Protein AF-A0A061QPY7-F1 (afdb_monomer)

Radius of gyration: 21.14 Å; Cα contacts (8 Å, |Δi|>4): 165; chains: 1; bounding box: 38×28×101 Å

Solvent-accessible surface area (backbone atoms only — not comparable to full-atom values): 9156 Å² total; per-residue (Å²): 137,82,82,82,80,77,79,73,79,79,76,79,71,84,62,82,79,64,68,61,63,32,52,57,26,32,53,51,19,56,51,26,54,76,73,67,40,32,69,62,15,38,51,29,19,50,54,19,49,49,60,54,35,46,76,71,74,50,78,87,67,48,83,73,49,43,61,53,47,46,57,67,71,70,47,62,59,74,77,72,76,54,87,64,80,49,94,62,49,92,88,36,72,63,55,60,32,51,31,50,23,29,40,51,31,12,52,29,26,47,77,70,67,38,27,69,62,12,26,53,26,14,44,52,22,14,53,56,27,39,80,68,74,37,54,69,62,14,50,53,28,41,52,52,17,51,50,35,48,49,51,47,60,70,66,47,75,79,77,82,81,79,124

Structure (mmCIF, N/CA/C/O backbone):
data_AF-A0A061QPY7-F1
#
_entry.id   AF-A0A061QPY7-F1
#
loop_
_atom_site.group_PDB
_atom_site.id
_atom_site.type_symbol
_atom_site.label_atom_id
_atom_site.label_alt_id
_atom_site.label_comp_id
_atom_site.label_asym_id
_atom_site.label_entity_id
_atom_site.label_seq_id
_atom_site.pdbx_PDB_ins_code
_atom_site.Cartn_x
_atom_site.Cartn_y
_atom_site.Cartn_z
_atom_site.occupancy
_atom_site.B_iso_or_equiv
_atom_site.auth_seq_id
_atom_site.auth_comp_id
_atom_site.auth_asym_id
_atom_site.auth_atom_id
_atom_site.pdbx_PDB_model_num
ATOM 1 N N . ARG A 1 1 ? 14.897 13.215 -65.849 1.00 49.66 1 ARG A N 1
ATOM 2 C CA . ARG A 1 1 ? 13.820 12.464 -65.155 1.00 49.66 1 ARG A CA 1
ATOM 3 C C . ARG A 1 1 ? 14.443 11.694 -63.988 1.00 49.66 1 ARG A C 1
ATOM 5 O O . ARG A 1 1 ? 15.164 10.749 -64.274 1.00 49.66 1 ARG A O 1
ATOM 12 N N . PRO A 1 2 ? 14.259 12.103 -62.721 1.00 49.75 2 PRO A N 1
ATOM 13 C CA . PRO A 1 2 ? 14.699 11.315 -61.568 1.00 49.75 2 PRO A CA 1
ATOM 14 C C . PRO A 1 2 ? 13.619 10.295 -61.150 1.00 49.75 2 PRO A C 1
ATOM 16 O O . PRO A 1 2 ? 12.439 10.525 -61.434 1.00 49.75 2 PRO A O 1
ATOM 19 N N . PRO A 1 3 ? 13.985 9.175 -60.497 1.00 57.00 3 PRO A N 1
ATOM 20 C CA . PRO A 1 3 ? 13.023 8.171 -60.065 1.00 57.00 3 PRO A CA 1
ATOM 21 C C . PRO A 1 3 ? 12.241 8.644 -58.834 1.00 57.00 3 PRO A C 1
ATOM 23 O O . PRO A 1 3 ? 12.774 9.267 -57.913 1.00 57.00 3 PRO A O 1
ATOM 26 N N . LEU A 1 4 ? 10.949 8.325 -58.851 1.00 55.94 4 LEU A N 1
ATOM 27 C CA . LEU A 1 4 ? 9.974 8.575 -57.799 1.00 55.94 4 LEU A CA 1
ATOM 28 C C . LEU A 1 4 ? 10.443 7.912 -56.495 1.00 55.94 4 LEU A C 1
ATOM 30 O O . LEU A 1 4 ? 10.505 6.687 -56.393 1.00 55.94 4 LEU A O 1
ATOM 34 N N . ARG A 1 5 ? 10.786 8.729 -55.492 1.00 53.34 5 ARG A N 1
ATOM 35 C CA . ARG A 1 5 ? 11.045 8.265 -54.124 1.00 53.34 5 ARG A CA 1
ATOM 36 C C . ARG A 1 5 ? 9.785 7.586 -53.593 1.00 53.34 5 ARG A C 1
ATOM 38 O O . ARG A 1 5 ? 8.768 8.243 -53.386 1.00 53.34 5 ARG A O 1
ATOM 45 N N . GLY A 1 6 ? 9.892 6.279 -53.360 1.00 51.84 6 GLY A N 1
ATOM 46 C CA . GLY A 1 6 ? 8.875 5.468 -52.706 1.00 51.84 6 GLY A CA 1
ATOM 47 C C . GLY A 1 6 ? 8.445 6.092 -51.383 1.00 51.84 6 GLY A C 1
ATOM 48 O O . GLY A 1 6 ? 9.257 6.301 -50.477 1.00 51.84 6 GLY A O 1
ATOM 49 N N . GLY A 1 7 ? 7.153 6.400 -51.293 1.00 49.16 7 GLY A N 1
ATOM 50 C CA . GLY A 1 7 ? 6.507 6.757 -50.045 1.00 49.16 7 GLY A CA 1
ATOM 51 C C . GLY A 1 7 ? 6.663 5.599 -49.072 1.00 49.16 7 GLY A C 1
ATOM 52 O O . GLY A 1 7 ? 6.118 4.519 -49.286 1.00 49.16 7 GLY A O 1
ATOM 53 N N . ARG A 1 8 ? 7.428 5.815 -47.999 1.00 50.34 8 ARG A N 1
ATOM 54 C CA . ARG A 1 8 ? 7.381 4.911 -46.853 1.00 50.34 8 ARG A CA 1
ATOM 55 C C . ARG A 1 8 ? 5.950 4.947 -46.318 1.00 50.34 8 ARG A C 1
ATOM 57 O O . ARG A 1 8 ? 5.451 6.051 -46.071 1.00 50.34 8 ARG A O 1
ATOM 64 N N . PRO A 1 9 ? 5.291 3.796 -46.115 1.00 45.81 9 PRO A N 1
ATOM 65 C CA . PRO A 1 9 ? 4.031 3.788 -45.407 1.00 45.81 9 PRO A CA 1
ATOM 66 C C . PRO A 1 9 ? 4.327 4.348 -44.019 1.00 45.81 9 PRO A C 1
ATOM 68 O O . PRO A 1 9 ? 5.138 3.803 -43.267 1.00 45.81 9 PRO A O 1
ATOM 71 N N . ARG A 1 10 ? 3.707 5.484 -43.688 1.00 48.66 10 ARG A N 1
ATOM 72 C CA . ARG A 1 10 ? 3.541 5.881 -42.295 1.00 48.66 10 ARG A CA 1
ATOM 73 C C . ARG A 1 10 ? 2.677 4.790 -41.684 1.00 48.66 10 ARG A C 1
ATOM 75 O O . ARG A 1 10 ? 1.454 4.859 -41.757 1.00 48.66 10 ARG A O 1
ATOM 82 N N . GLY A 1 11 ? 3.337 3.759 -41.163 1.00 43.25 11 GLY A N 1
ATOM 83 C CA . GLY A 1 11 ? 2.754 2.785 -40.264 1.00 43.25 11 GLY A CA 1
ATOM 84 C C . GLY A 1 11 ? 2.218 3.565 -39.082 1.00 43.25 11 GLY A C 1
ATOM 85 O O . GLY A 1 11 ? 2.926 3.845 -38.121 1.00 43.25 11 GLY A O 1
ATOM 86 N N . ARG A 1 12 ? 0.961 3.982 -39.206 1.00 46.84 12 ARG A N 1
ATOM 87 C CA . ARG A 1 12 ? 0.130 4.507 -38.138 1.00 46.84 12 ARG A CA 1
ATOM 88 C C . ARG A 1 12 ? -0.217 3.296 -37.274 1.00 46.84 12 ARG A C 1
ATOM 90 O O . ARG A 1 12 ? -1.341 2.813 -37.282 1.00 46.84 12 ARG A O 1
ATOM 97 N N . GLY A 1 13 ? 0.804 2.742 -36.621 1.00 42.56 13 GLY A N 1
ATOM 98 C CA . GLY A 1 13 ? 0.658 1.747 -35.578 1.00 42.56 13 GLY A CA 1
ATOM 99 C C . GLY A 1 13 ? -0.019 2.444 -34.416 1.00 42.56 13 GLY A C 1
ATOM 100 O O . GLY A 1 13 ? 0.636 3.098 -33.609 1.00 42.56 13 GLY A O 1
ATOM 101 N N . GLY A 1 14 ? -1.347 2.373 -34.401 1.00 44.81 14 GLY A N 1
ATOM 102 C CA . GLY A 1 14 ? -2.163 2.708 -33.252 1.00 44.81 14 GLY A CA 1
ATOM 103 C C . GLY A 1 14 ? -1.830 1.752 -32.116 1.00 44.81 14 GLY A C 1
ATOM 104 O O . GLY A 1 14 ? -2.498 0.750 -31.926 1.00 44.81 14 GLY A O 1
ATOM 105 N N . GLY A 1 15 ? -0.774 2.052 -31.376 1.00 41.34 15 GLY A N 1
ATOM 106 C CA . GLY A 1 15 ? -0.616 1.592 -30.014 1.00 41.34 15 GLY A CA 1
ATOM 107 C C . GLY A 1 15 ? -0.819 2.821 -29.164 1.00 41.34 15 GLY A C 1
ATOM 108 O O . GLY A 1 15 ? 0.123 3.596 -29.012 1.00 41.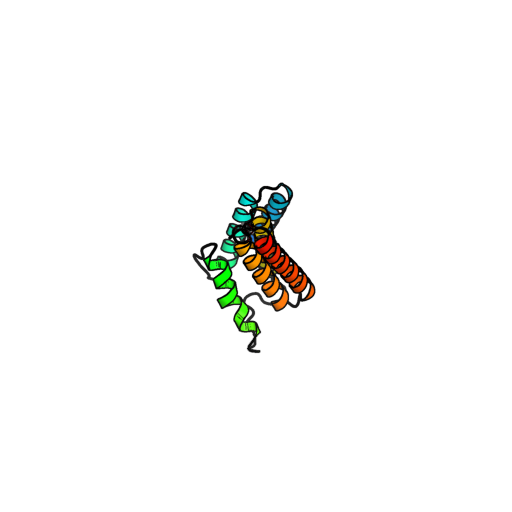34 15 GLY A O 1
ATOM 109 N N . LEU A 1 16 ? -2.038 3.029 -28.659 1.00 44.94 16 LEU A N 1
ATOM 110 C CA . LEU A 1 16 ? -2.242 3.847 -27.470 1.00 44.94 16 LEU A CA 1
ATOM 111 C C . LEU A 1 16 ? -1.221 3.338 -26.453 1.00 44.94 16 LEU A C 1
ATOM 113 O O . LEU A 1 16 ? -1.407 2.286 -25.849 1.00 44.94 16 LEU A O 1
ATOM 117 N N . HIS A 1 17 ? -0.098 4.046 -26.348 1.00 48.25 17 HIS A N 1
ATOM 118 C CA . HIS A 1 17 ? 0.847 3.944 -25.256 1.00 48.25 17 HIS A CA 1
ATOM 119 C C . HIS A 1 17 ? 0.081 4.476 -24.050 1.00 48.25 17 HIS A C 1
ATOM 121 O O . HIS A 1 17 ? 0.226 5.633 -23.658 1.00 48.25 17 HIS A O 1
ATOM 127 N N . GLY A 1 18 ? -0.854 3.657 -23.562 1.00 48.12 18 GLY A N 1
ATOM 128 C CA . GLY A 1 18 ? -1.552 3.886 -22.320 1.00 48.12 18 GLY A CA 1
ATOM 129 C C . GLY A 1 18 ? -0.472 4.119 -21.286 1.00 48.12 18 GLY A C 1
ATOM 130 O O . GLY A 1 18 ? 0.484 3.343 -21.203 1.00 48.12 18 GLY A O 1
ATOM 131 N N . ALA A 1 19 ? -0.582 5.222 -20.549 1.00 51.25 19 ALA A N 1
ATOM 132 C CA . ALA A 1 19 ? 0.222 5.411 -19.354 1.00 51.25 19 ALA A CA 1
ATOM 133 C C . ALA A 1 19 ? 0.250 4.080 -18.587 1.00 51.25 19 ALA A C 1
ATOM 135 O O . ALA A 1 19 ? -0.791 3.414 -18.562 1.00 51.25 19 ALA A O 1
ATOM 136 N N . PRO A 1 20 ? 1.401 3.666 -18.018 1.00 65.75 20 PRO A N 1
ATOM 137 C CA . PRO A 1 20 ? 1.508 2.383 -17.341 1.00 65.75 20 PRO A CA 1
ATOM 138 C C . PRO A 1 20 ? 0.330 2.276 -16.380 1.00 65.75 20 PRO A C 1
ATOM 140 O O . PRO A 1 20 ? 0.234 3.065 -15.439 1.00 65.75 20 PRO A O 1
ATOM 143 N N . LEU A 1 21 ? -0.600 1.368 -16.689 1.00 83.88 21 LEU A N 1
ATOM 144 C CA . LEU A 1 21 ? -1.894 1.222 -16.025 1.00 83.88 21 LEU A CA 1
ATOM 145 C C . LEU A 1 21 ? -1.767 1.279 -14.485 1.00 83.88 21 LEU A C 1
ATOM 147 O O . LEU A 1 21 ? -2.547 2.003 -13.862 1.00 83.88 21 LEU A O 1
ATOM 151 N N . PRO A 1 22 ? -0.710 0.699 -13.867 1.00 90.31 22 PRO A N 1
ATOM 152 C CA . PRO A 1 22 ? -0.457 0.840 -12.434 1.00 90.31 22 PRO A CA 1
ATOM 153 C C . PRO A 1 22 ? -0.250 2.281 -11.946 1.00 90.31 22 PRO A C 1
ATOM 155 O O . PRO A 1 22 ? -0.744 2.638 -10.883 1.00 90.31 22 PRO A O 1
A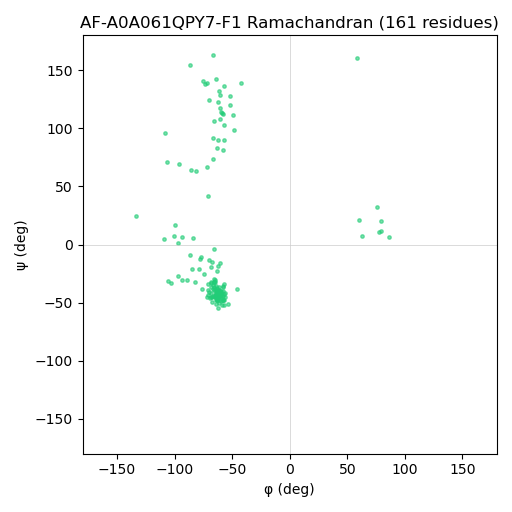TOM 158 N N . ALA A 1 23 ? 0.451 3.141 -12.689 1.00 90.44 23 ALA A N 1
ATOM 159 C CA . ALA A 1 23 ? 0.711 4.523 -12.278 1.00 90.44 23 ALA A CA 1
ATOM 160 C C . ALA A 1 23 ? -0.557 5.388 -12.336 1.00 90.44 23 ALA A C 1
ATOM 162 O O . ALA A 1 23 ? -0.785 6.211 -11.446 1.00 90.44 23 ALA A O 1
ATOM 163 N N . ALA A 1 24 ? -1.393 5.182 -13.360 1.00 92.31 24 ALA A N 1
ATOM 164 C CA . ALA A 1 24 ? -2.680 5.861 -13.485 1.00 92.31 24 ALA A CA 1
ATOM 165 C C . ALA A 1 24 ? -3.630 5.459 -12.345 1.00 92.31 24 ALA A C 1
ATOM 167 O O . ALA A 1 24 ? -4.168 6.333 -11.662 1.00 92.31 24 ALA A O 1
ATOM 168 N N . LEU A 1 25 ? -3.753 4.153 -12.081 1.00 94.25 25 LEU A N 1
ATOM 169 C CA . LEU A 1 25 ? -4.526 3.608 -10.960 1.00 94.25 25 LEU A CA 1
ATOM 170 C C . LEU A 1 25 ? -4.001 4.117 -9.617 1.00 94.25 25 LEU A C 1
ATOM 172 O O . LEU A 1 25 ? -4.770 4.571 -8.776 1.00 94.25 25 LEU A O 1
ATOM 176 N N . SER A 1 26 ? -2.679 4.166 -9.453 1.00 95.38 26 SER A N 1
ATOM 177 C CA . SER A 1 26 ? -2.058 4.700 -8.245 1.00 95.38 26 SER A CA 1
ATOM 178 C C . SER A 1 26 ? -2.424 6.175 -8.024 1.00 95.38 26 SER A C 1
ATOM 180 O O . SER A 1 26 ? -2.757 6.569 -6.907 1.00 95.38 26 SER A O 1
ATOM 182 N N . ASN A 1 27 ? -2.378 7.012 -9.066 1.00 95.56 27 ASN A N 1
ATOM 183 C CA . ASN A 1 27 ? -2.754 8.425 -8.956 1.00 95.56 27 ASN A CA 1
ATOM 184 C C . ASN A 1 27 ? -4.248 8.606 -8.650 1.00 95.56 27 ASN A C 1
ATOM 186 O O . ASN A 1 27 ? -4.595 9.492 -7.866 1.00 95.56 27 ASN A O 1
ATOM 190 N N . ARG A 1 28 ? -5.115 7.758 -9.219 1.00 95.75 28 ARG A N 1
ATOM 191 C CA . ARG A 1 28 ? -6.554 7.745 -8.921 1.00 95.75 28 ARG A CA 1
ATOM 192 C C . ARG A 1 28 ? -6.821 7.341 -7.467 1.00 95.75 28 ARG A C 1
ATOM 194 O O . ARG A 1 28 ? -7.514 8.078 -6.766 1.00 95.75 28 ARG A O 1
ATOM 201 N N . ALA A 1 29 ? -6.153 6.299 -6.968 1.00 97.00 29 ALA A N 1
ATOM 202 C CA . ALA A 1 29 ? -6.192 5.912 -5.557 1.00 97.00 29 ALA A CA 1
ATOM 203 C C . ALA A 1 29 ? -5.753 7.060 -4.632 1.00 97.00 29 ALA A C 1
ATOM 205 O O . ALA A 1 29 ? -6.401 7.357 -3.632 1.00 97.00 29 ALA A O 1
ATOM 206 N N . ALA A 1 30 ? -4.691 7.788 -4.996 1.00 97.25 30 ALA A N 1
ATOM 207 C CA . ALA A 1 30 ? -4.228 8.945 -4.228 1.00 97.25 30 ALA A CA 1
ATOM 208 C C . ALA A 1 30 ? -5.227 10.113 -4.207 1.00 97.25 30 ALA A C 1
ATOM 210 O O . ALA A 1 30 ? -5.243 10.897 -3.258 1.00 97.25 30 ALA A O 1
ATOM 211 N N . ALA A 1 31 ? -6.024 10.288 -5.263 1.00 97.75 31 ALA A N 1
ATOM 212 C CA . ALA A 1 31 ? -7.117 11.256 -5.258 1.00 97.75 31 ALA A CA 1
ATOM 213 C C . ALA A 1 31 ? -8.239 10.798 -4.313 1.00 97.75 31 ALA A C 1
ATOM 215 O O . ALA A 1 31 ? -8.654 11.581 -3.465 1.00 97.75 31 ALA A O 1
ATOM 216 N N . ARG A 1 32 ? -8.633 9.520 -4.383 1.00 97.38 32 ARG A N 1
ATOM 217 C CA . ARG A 1 32 ? -9.675 8.915 -3.533 1.00 97.38 32 ARG A CA 1
ATOM 218 C C . ARG A 1 32 ? -9.324 8.905 -2.043 1.00 97.38 32 ARG A C 1
ATOM 220 O O . ARG A 1 32 ? -10.170 9.187 -1.205 1.00 97.38 32 ARG A O 1
ATOM 227 N N . LEU A 1 33 ? -8.055 8.676 -1.696 1.00 96.00 33 LEU A N 1
ATOM 228 C CA . LEU A 1 33 ? -7.569 8.835 -0.317 1.00 96.00 33 LEU A CA 1
ATOM 229 C C . LEU A 1 33 ? -7.827 10.241 0.230 1.00 96.00 33 LEU A C 1
ATOM 231 O O . LEU A 1 33 ? -8.214 10.393 1.383 1.00 96.00 33 LEU A O 1
ATOM 235 N N . ARG A 1 34 ? -7.610 11.268 -0.599 1.00 97.19 34 ARG A N 1
ATOM 236 C CA . ARG A 1 34 ? -7.778 12.670 -0.195 1.00 97.19 34 ARG A CA 1
ATOM 237 C C . ARG A 1 34 ? -9.243 13.079 -0.082 1.00 97.19 34 ARG A C 1
ATOM 239 O O . ARG A 1 34 ? -9.533 14.005 0.666 1.00 97.19 34 ARG A O 1
ATOM 246 N N . THR A 1 35 ? -10.145 12.411 -0.800 1.00 97.81 35 THR A N 1
ATOM 247 C CA . THR A 1 35 ? -11.595 12.642 -0.707 1.00 97.81 35 THR A CA 1
ATOM 248 C C . THR A 1 35 ? -12.266 11.824 0.397 1.00 97.81 35 THR A C 1
ATOM 250 O O . THR A 1 35 ? -13.421 12.085 0.712 1.00 97.81 35 THR A O 1
ATOM 253 N N . GLY A 1 36 ? -11.552 10.880 1.022 1.00 97.50 36 GLY A N 1
ATOM 254 C CA . GLY A 1 36 ? -12.101 9.982 2.044 1.00 97.50 36 GLY A CA 1
ATOM 255 C C . GLY A 1 36 ? -12.763 8.720 1.480 1.00 97.50 36 GLY A C 1
ATOM 256 O O . GLY A 1 36 ? -13.313 7.924 2.238 1.00 97.50 36 GLY A O 1
ATOM 257 N N . ASP A 1 37 ? -12.673 8.488 0.168 1.00 97.88 37 ASP A N 1
ATOM 258 C CA . ASP A 1 37 ? -13.247 7.323 -0.514 1.00 97.88 37 ASP A CA 1
ATOM 259 C C . ASP A 1 37 ? -12.326 6.097 -0.375 1.00 97.88 37 ASP A C 1
ATOM 261 O O . ASP A 1 37 ? -11.757 5.583 -1.345 1.00 97.88 37 ASP A O 1
ATOM 265 N N . PHE A 1 38 ? -12.129 5.630 0.860 1.00 97.31 38 PHE A N 1
ATOM 266 C CA . PHE A 1 38 ? -11.114 4.620 1.180 1.00 97.31 38 PHE A CA 1
ATOM 267 C C . PHE A 1 38 ? -11.361 3.270 0.492 1.00 97.31 38 PHE A C 1
ATOM 269 O O . PHE A 1 38 ? -10.414 2.667 -0.009 1.00 97.31 38 PHE A O 1
ATOM 276 N N . GLN A 1 39 ? -12.616 2.819 0.389 1.00 97.25 39 GLN A N 1
ATOM 277 C CA . GLN A 1 39 ? -12.945 1.554 -0.284 1.00 97.25 39 GLN A CA 1
ATOM 278 C C . GLN A 1 39 ? -12.596 1.586 -1.774 1.00 97.25 39 GLN A C 1
ATOM 280 O O . GLN A 1 39 ? -11.966 0.669 -2.298 1.00 97.25 39 GLN A O 1
ATOM 285 N N . GLU A 1 40 ? -12.964 2.669 -2.455 1.00 96.75 40 GLU A N 1
ATOM 286 C CA . GLU A 1 40 ? -12.658 2.856 -3.870 1.00 96.75 40 GLU A CA 1
ATOM 287 C C . GLU A 1 40 ? -11.151 3.062 -4.091 1.00 96.75 40 GLU A C 1
ATOM 289 O O . GLU A 1 40 ? -10.603 2.622 -5.102 1.00 96.75 40 GLU A O 1
ATOM 294 N N . SER A 1 41 ? -10.444 3.682 -3.141 1.00 97.31 41 SER A N 1
ATOM 295 C CA . SER A 1 41 ? -8.978 3.738 -3.165 1.00 97.31 41 SER A CA 1
ATOM 296 C C . SER A 1 41 ? -8.350 2.340 -3.104 1.00 97.31 41 SER A C 1
ATOM 298 O O . SER A 1 41 ? -7.446 2.037 -3.886 1.00 97.31 41 SER A O 1
ATOM 300 N N . VAL A 1 42 ? -8.848 1.461 -2.226 1.00 96.00 42 VAL A N 1
ATOM 301 C CA . VAL A 1 42 ? -8.360 0.075 -2.129 1.00 96.00 42 VAL A CA 1
ATOM 302 C C . VAL A 1 42 ? -8.625 -0.702 -3.413 1.00 96.00 42 VAL A C 1
ATOM 304 O O . VAL A 1 42 ? -7.726 -1.407 -3.870 1.00 96.00 42 VAL A O 1
ATOM 307 N N . LYS A 1 43 ? -9.800 -0.544 -4.036 1.00 94.94 43 LYS A N 1
ATOM 308 C CA . LYS A 1 43 ? -10.097 -1.172 -5.337 1.00 94.94 43 LYS A CA 1
ATOM 309 C C . LYS A 1 43 ? -9.081 -0.769 -6.406 1.00 94.94 43 LYS A C 1
ATOM 311 O O . LYS A 1 43 ? -8.500 -1.642 -7.041 1.00 94.94 43 LYS A O 1
ATOM 316 N N . ASP A 1 44 ? -8.788 0.527 -6.526 1.00 95.81 44 ASP A N 1
ATOM 317 C CA . ASP A 1 44 ? -7.774 1.025 -7.466 1.00 95.81 44 ASP A CA 1
ATOM 318 C C . ASP A 1 44 ? -6.380 0.479 -7.168 1.00 95.81 44 ASP A C 1
ATOM 320 O O . ASP A 1 44 ? -5.630 0.135 -8.085 1.00 95.81 44 ASP A O 1
ATOM 324 N N . CYS A 1 45 ? -6.021 0.404 -5.885 1.00 95.25 45 CYS A N 1
ATOM 325 C CA . CYS A 1 45 ? -4.744 -0.166 -5.488 1.00 95.25 45 CYS A CA 1
ATOM 326 C C . CYS A 1 45 ? -4.663 -1.646 -5.869 1.00 95.25 45 CYS A C 1
ATOM 328 O O . CYS A 1 45 ? -3.661 -2.064 -6.441 1.00 95.25 45 CYS A O 1
ATOM 330 N N . ASN A 1 46 ? -5.717 -2.420 -5.609 1.00 92.88 46 ASN A N 1
ATOM 331 C CA . ASN A 1 46 ? -5.781 -3.839 -5.947 1.00 92.88 46 ASN A CA 1
ATOM 332 C C . ASN A 1 46 ? -5.683 -4.068 -7.457 1.00 92.88 46 ASN A C 1
ATOM 334 O O . ASN A 1 46 ? -4.850 -4.860 -7.885 1.00 92.88 46 ASN A O 1
ATOM 338 N N . GLU A 1 47 ? -6.452 -3.335 -8.265 1.00 91.38 47 GLU A N 1
ATOM 339 C CA . GLU A 1 47 ? -6.354 -3.405 -9.728 1.00 91.38 47 GLU A CA 1
ATOM 340 C C . GLU A 1 47 ? -4.936 -3.071 -10.207 1.00 91.38 47 GLU A C 1
ATOM 342 O O . GLU A 1 47 ? -4.373 -3.778 -11.042 1.00 91.38 47 GLU A O 1
ATOM 347 N N . GLY A 1 48 ? -4.320 -2.024 -9.646 1.00 92.69 48 GLY A N 1
ATOM 348 C CA . GLY A 1 48 ? -2.970 -1.610 -10.021 1.00 92.69 48 GLY A CA 1
ATOM 349 C C . GLY A 1 48 ? -1.915 -2.653 -9.671 1.00 92.69 48 GLY A C 1
ATOM 350 O O . GLY A 1 48 ? -0.983 -2.861 -10.448 1.00 92.69 48 GLY A O 1
ATOM 351 N N . LEU A 1 49 ? -2.073 -3.315 -8.524 1.00 90.50 49 LEU A N 1
ATOM 352 C CA . LEU A 1 49 ? -1.192 -4.388 -8.075 1.00 90.50 49 LEU A CA 1
ATOM 353 C C . LEU A 1 49 ? -1.349 -5.629 -8.958 1.00 90.50 49 LEU A C 1
ATOM 355 O O . LEU A 1 49 ? -0.340 -6.151 -9.420 1.00 90.50 49 LEU A O 1
ATOM 359 N N . VAL A 1 50 ? -2.582 -6.041 -9.273 1.00 87.31 50 VAL A N 1
ATOM 360 C CA . VAL A 1 50 ? -2.851 -7.153 -10.203 1.00 87.31 50 VAL A CA 1
ATOM 361 C C . VAL A 1 50 ? -2.207 -6.882 -11.562 1.00 87.31 50 VAL A C 1
ATOM 363 O O . VAL A 1 50 ? -1.390 -7.679 -12.011 1.00 87.31 50 VAL A O 1
ATOM 366 N N . CYS A 1 51 ? -2.458 -5.715 -12.164 1.00 87.81 51 CYS A N 1
ATOM 367 C CA . CYS A 1 51 ? -1.888 -5.356 -13.468 1.00 87.81 51 CYS A CA 1
ATOM 368 C C . CYS A 1 51 ? -0.351 -5.391 -13.475 1.00 87.81 51 CYS A C 1
ATOM 370 O O . CYS A 1 51 ? 0.282 -5.714 -14.480 1.00 87.81 51 CYS A O 1
ATOM 372 N N . LEU A 1 52 ? 0.262 -5.005 -12.357 1.00 87.44 52 LEU A N 1
ATOM 373 C CA . LEU A 1 52 ? 1.709 -4.949 -12.208 1.00 87.44 52 LEU A CA 1
ATOM 374 C C . LEU A 1 52 ? 2.324 -6.342 -12.009 1.00 87.44 52 LEU A C 1
ATOM 376 O O . LEU A 1 52 ? 3.397 -6.612 -12.547 1.00 87.44 52 LEU A O 1
ATOM 380 N N . LEU A 1 53 ? 1.649 -7.217 -11.263 1.00 83.44 53 LEU A N 1
ATOM 381 C CA . LEU A 1 53 ? 2.110 -8.572 -10.957 1.00 83.44 53 LEU A CA 1
ATOM 382 C C . LEU A 1 53 ? 1.816 -9.578 -12.075 1.00 83.44 53 LEU A C 1
ATOM 384 O O . LEU A 1 53 ? 2.626 -10.474 -12.314 1.00 83.44 53 LEU A O 1
ATOM 388 N N . GLU A 1 54 ? 0.725 -9.408 -12.821 1.00 81.94 54 GLU A N 1
ATOM 389 C CA . GLU A 1 54 ? 0.468 -10.182 -14.041 1.00 81.94 54 GLU A CA 1
ATOM 390 C C . GLU A 1 54 ? 1.604 -10.003 -15.052 1.00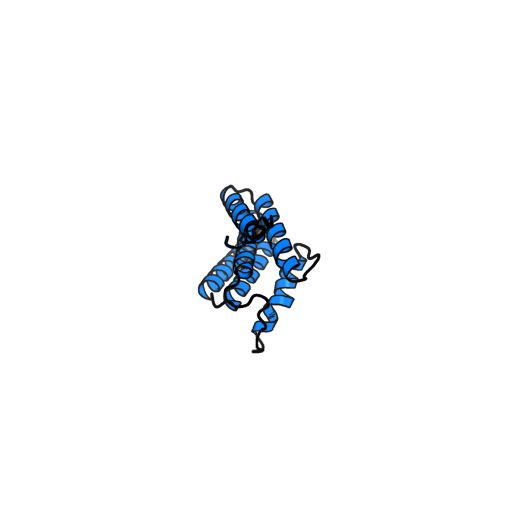 81.94 54 GLU A C 1
ATOM 392 O O . GLU A 1 54 ? 2.080 -10.979 -15.632 1.00 81.94 54 GLU A O 1
ATOM 397 N N . GLY A 1 55 ? 2.123 -8.777 -15.184 1.00 77.50 55 GLY A N 1
ATOM 398 C CA . GLY A 1 55 ? 3.294 -8.484 -16.014 1.00 77.50 55 GLY A CA 1
ATOM 399 C C . GLY A 1 55 ? 4.581 -9.191 -15.569 1.00 77.50 55 GLY A C 1
ATOM 400 O O . GLY A 1 55 ? 5.506 -9.317 -16.367 1.00 77.50 55 GLY A O 1
ATOM 401 N N . LEU A 1 56 ? 4.639 -9.678 -14.325 1.00 72.38 56 LEU A N 1
ATOM 402 C CA . LEU A 1 56 ? 5.741 -10.486 -13.799 1.00 72.38 56 LEU A CA 1
ATOM 403 C C . LEU A 1 56 ? 5.495 -12.001 -13.850 1.00 72.38 56 LEU A C 1
ATOM 405 O O . LEU A 1 56 ? 6.334 -12.772 -13.381 1.00 72.38 56 LEU A O 1
ATOM 409 N N . GLY A 1 57 ? 4.357 -12.448 -14.381 1.00 73.81 57 GLY A N 1
ATOM 410 C CA . GLY A 1 57 ? 4.011 -13.868 -14.392 1.00 73.81 57 GLY A CA 1
ATOM 411 C C . GLY A 1 57 ? 3.548 -14.396 -13.032 1.00 73.81 57 GLY A C 1
ATOM 412 O O . GLY A 1 57 ? 3.775 -15.566 -12.727 1.00 73.81 57 GLY A O 1
ATOM 413 N N . ALA A 1 58 ? 2.882 -13.563 -12.226 1.00 66.25 58 ALA A N 1
ATOM 414 C CA . ALA A 1 58 ? 2.181 -13.983 -11.012 1.00 66.25 58 ALA A CA 1
ATOM 415 C C . ALA A 1 58 ? 0.648 -13.964 -11.215 1.00 66.25 58 ALA A C 1
ATOM 417 O O . ALA A 1 58 ? -0.031 -13.077 -10.691 1.00 66.25 58 ALA A O 1
ATOM 418 N N . PRO A 1 59 ? 0.079 -14.889 -12.013 1.00 61.88 59 PRO A N 1
ATOM 419 C CA . PRO A 1 59 ? -1.350 -14.891 -12.302 1.00 61.88 59 PRO A CA 1
ATOM 420 C C . PRO A 1 59 ? -2.177 -15.326 -11.085 1.00 61.88 59 PRO A C 1
ATOM 422 O O . PRO A 1 59 ? -1.838 -16.294 -10.405 1.00 61.88 59 PRO A O 1
ATOM 425 N N . GLY A 1 60 ? -3.305 -14.647 -10.860 1.00 64.81 60 GLY A N 1
ATOM 426 C CA . GLY A 1 60 ? -4.374 -15.131 -9.979 1.00 64.81 60 GLY A CA 1
ATOM 427 C C . GLY A 1 60 ? -4.162 -14.943 -8.474 1.00 64.81 60 GLY A C 1
ATOM 428 O O . GLY A 1 60 ? -4.814 -15.629 -7.691 1.00 64.81 60 GLY A O 1
ATOM 429 N N . LEU A 1 61 ? -3.281 -14.035 -8.047 1.00 65.50 61 LEU A N 1
ATOM 430 C CA . LEU A 1 61 ? -3.132 -13.718 -6.625 1.00 65.50 61 LEU A CA 1
ATOM 431 C C . LEU A 1 61 ? -4.364 -12.965 -6.103 1.00 65.50 61 LEU A C 1
ATOM 433 O O . LEU A 1 61 ? -4.726 -11.907 -6.621 1.00 65.50 61 LEU A O 1
ATOM 437 N N . SER A 1 62 ? -4.986 -13.498 -5.049 1.00 68.44 62 SER A N 1
ATOM 438 C CA . SER A 1 62 ? -5.968 -12.762 -4.250 1.00 68.44 62 SER A CA 1
ATOM 439 C C . SER A 1 62 ? -5.290 -11.608 -3.496 1.00 68.44 62 SER A C 1
ATOM 441 O O . SER A 1 62 ? -4.068 -11.586 -3.335 1.00 68.44 62 SER A O 1
ATOM 443 N N . SER A 1 63 ? -6.070 -10.641 -3.000 1.00 58.66 63 SER A N 1
ATOM 444 C CA . SER A 1 63 ? -5.537 -9.526 -2.200 1.00 58.66 63 SER A CA 1
ATOM 445 C C . SER A 1 63 ? -4.773 -9.990 -0.956 1.00 58.66 63 SER A C 1
ATOM 447 O O . SER A 1 63 ? -3.783 -9.353 -0.602 1.00 58.66 63 SER A O 1
ATOM 449 N N . GLU A 1 64 ? -5.201 -11.100 -0.345 1.00 62.91 64 GLU A N 1
ATOM 450 C CA . GLU A 1 64 ? -4.537 -11.743 0.799 1.00 62.91 64 GLU A CA 1
ATOM 451 C C . GLU A 1 64 ? -3.234 -12.438 0.383 1.00 62.91 64 GLU A C 1
ATOM 453 O O . GLU A 1 64 ? -2.191 -12.223 0.999 1.00 62.91 64 GLU A O 1
ATOM 458 N N . GLY A 1 65 ? -3.252 -13.186 -0.726 1.00 69.44 65 GLY A N 1
ATOM 459 C CA . GLY A 1 65 ? -2.058 -13.858 -1.246 1.00 69.44 65 GLY A CA 1
ATOM 460 C C . GLY A 1 65 ? -0.989 -12.893 -1.764 1.00 69.44 65 GLY A C 1
ATOM 461 O O . GLY A 1 65 ? 0.160 -13.280 -1.953 1.00 69.44 65 GLY A O 1
ATOM 462 N N . LEU A 1 66 ? -1.339 -11.625 -1.989 1.00 70.38 66 LEU A N 1
ATOM 463 C CA . LEU A 1 66 ? -0.436 -10.624 -2.541 1.00 70.38 66 LEU A CA 1
ATOM 464 C C . LEU A 1 66 ? 0.665 -10.208 -1.558 1.00 70.38 66 LEU A C 1
ATOM 466 O O . LEU A 1 66 ? 1.825 -10.113 -1.955 1.00 70.38 66 LEU A O 1
ATOM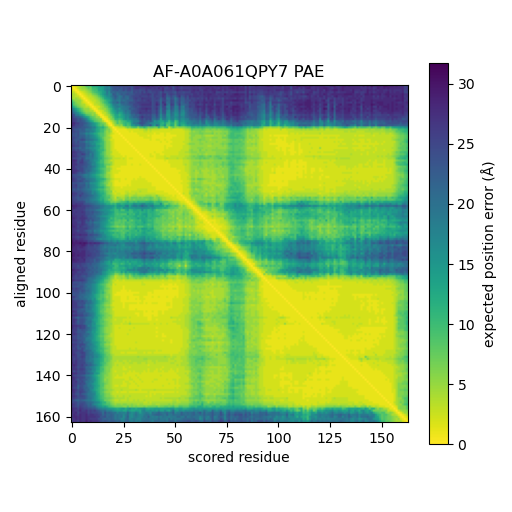 470 N N . GLY A 1 67 ? 0.320 -9.983 -0.286 1.00 65.31 67 GLY A N 1
ATOM 471 C CA . GLY A 1 67 ? 1.307 -9.645 0.747 1.00 65.31 67 GLY A CA 1
ATOM 472 C C . GLY A 1 67 ? 2.280 -1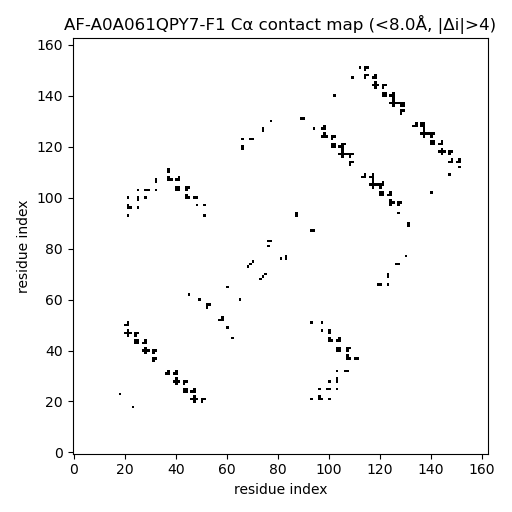0.799 0.983 1.00 65.31 67 GLY A C 1
ATOM 473 O O . GLY A 1 67 ? 3.495 -10.609 1.001 1.00 65.31 67 GLY A O 1
ATOM 474 N N . GLU A 1 68 ? 1.743 -12.017 1.055 1.00 70.06 68 GLU A N 1
ATOM 475 C CA . GLU A 1 68 ? 2.526 -13.238 1.213 1.00 70.06 68 GLU A CA 1
ATOM 476 C C . GLU A 1 68 ? 3.439 -13.498 0.006 1.00 70.06 68 GLU A C 1
ATOM 478 O O . GLU A 1 68 ? 4.631 -13.756 0.172 1.00 70.06 68 GLU A O 1
ATOM 483 N N . TRP A 1 69 ? 2.921 -13.364 -1.218 1.00 73.88 69 TRP A N 1
ATOM 484 C CA . TRP A 1 69 ? 3.706 -13.568 -2.432 1.00 73.88 69 TRP A CA 1
ATOM 485 C C . TRP A 1 69 ? 4.845 -12.555 -2.556 1.00 73.88 69 TRP A C 1
ATOM 487 O O . TRP A 1 69 ? 5.970 -12.939 -2.879 1.00 73.88 69 TRP A O 1
ATOM 497 N N . VAL A 1 70 ? 4.597 -11.272 -2.265 1.00 70.75 70 VAL A N 1
ATOM 498 C CA . VAL A 1 70 ? 5.665 -10.261 -2.288 1.00 70.75 70 VAL A CA 1
ATOM 499 C C . VAL A 1 70 ? 6.708 -10.562 -1.204 1.00 70.75 70 VAL A C 1
ATOM 501 O O . VAL A 1 70 ? 7.905 -10.568 -1.502 1.00 70.75 70 VAL A O 1
ATOM 504 N N . GLY A 1 71 ? 6.261 -10.906 0.008 1.00 66.62 71 GLY A N 1
ATOM 505 C CA . GLY A 1 71 ? 7.101 -11.325 1.134 1.00 66.62 71 GLY A CA 1
ATOM 506 C C . GLY A 1 71 ? 7.999 -12.526 0.835 1.00 66.62 71 GLY A C 1
ATOM 507 O O . GLY A 1 71 ? 9.184 -12.507 1.150 1.00 66.62 71 GLY A O 1
ATOM 508 N N . GLN A 1 72 ? 7.461 -13.568 0.202 1.00 71.00 72 GLN A N 1
ATOM 509 C CA . GLN A 1 72 ? 8.176 -14.827 -0.030 1.00 71.00 72 GLN A CA 1
ATOM 510 C C . GLN A 1 72 ? 8.966 -14.860 -1.338 1.00 71.00 72 GLN A C 1
ATOM 512 O O . GLN A 1 72 ? 9.969 -15.561 -1.444 1.00 71.00 72 GLN A O 1
ATOM 517 N N . ARG A 1 73 ? 8.511 -14.154 -2.375 1.00 69.50 73 ARG A N 1
ATOM 518 C CA . ARG A 1 73 ? 9.069 -14.305 -3.726 1.00 69.50 73 ARG A CA 1
ATOM 519 C C . ARG A 1 73 ? 9.942 -13.134 -4.142 1.00 69.50 73 ARG A C 1
ATOM 521 O O . ARG A 1 73 ? 10.895 -13.330 -4.892 1.00 69.50 73 ARG A O 1
ATOM 528 N N . LEU A 1 74 ? 9.628 -11.933 -3.659 1.00 65.12 74 LEU A N 1
ATOM 529 C CA . LEU A 1 74 ? 10.324 -10.709 -4.048 1.00 65.12 74 LEU A CA 1
ATOM 530 C C . LEU A 1 74 ? 11.466 -10.347 -3.088 1.00 65.12 74 LEU A C 1
ATOM 532 O O . LEU A 1 74 ? 12.448 -9.746 -3.510 1.00 65.12 74 LEU A O 1
ATOM 536 N N . LEU A 1 75 ? 11.336 -10.701 -1.807 1.00 63.16 75 LEU A N 1
ATOM 537 C CA . LEU A 1 75 ? 12.175 -10.175 -0.726 1.00 63.16 75 LEU A CA 1
ATOM 538 C C . LEU A 1 75 ? 13.286 -11.099 -0.197 1.00 63.16 75 LEU A C 1
ATOM 540 O O . LEU A 1 75 ? 14.355 -10.569 0.120 1.00 63.16 75 LEU A O 1
ATOM 544 N N . PRO A 1 76 ? 13.155 -12.443 -0.152 1.00 56.12 76 PRO A N 1
ATOM 545 C CA . PRO A 1 76 ? 14.176 -13.282 0.487 1.00 56.12 76 PRO A CA 1
ATOM 546 C C . PRO A 1 76 ? 15.514 -13.311 -0.257 1.00 56.12 76 PRO A C 1
ATOM 548 O O . PRO A 1 76 ? 16.546 -13.613 0.333 1.00 56.12 76 PRO A O 1
ATOM 551 N N . ARG A 1 77 ? 15.540 -12.939 -1.541 1.00 51.97 77 ARG A N 1
ATOM 552 C CA . ARG A 1 77 ? 16.765 -12.981 -2.354 1.00 51.97 77 ARG A CA 1
ATOM 553 C C . ARG A 1 77 ? 17.752 -11.845 -2.095 1.00 51.97 77 ARG A C 1
ATOM 555 O O . ARG A 1 77 ? 18.885 -11.935 -2.550 1.00 51.97 77 ARG A O 1
ATOM 562 N N . ALA A 1 78 ? 17.365 -10.808 -1.351 1.00 49.00 78 ALA A N 1
ATOM 563 C CA . ALA A 1 78 ? 18.275 -9.715 -1.008 1.00 49.00 78 ALA A CA 1
ATOM 564 C C . ALA A 1 78 ? 19.247 -10.065 0.139 1.00 49.00 78 ALA A C 1
ATOM 566 O O . ALA A 1 78 ? 20.282 -9.418 0.273 1.00 49.00 78 ALA A O 1
ATOM 567 N N . ALA A 1 79 ? 18.934 -11.070 0.968 1.00 51.31 79 ALA A N 1
ATOM 568 C CA . ALA A 1 79 ? 19.716 -11.393 2.165 1.00 51.31 79 ALA A CA 1
ATOM 569 C C . ALA A 1 79 ? 20.924 -12.316 1.904 1.00 51.31 79 ALA A C 1
ATOM 571 O O . ALA A 1 79 ? 21.861 -12.322 2.696 1.00 51.31 79 ALA A O 1
ATOM 572 N N . GLU A 1 80 ? 20.937 -13.075 0.804 1.00 55.38 80 GLU A N 1
ATOM 573 C CA . GLU A 1 80 ? 21.948 -14.123 0.568 1.00 55.38 80 GLU A CA 1
ATOM 574 C C . GLU A 1 80 ? 23.175 -13.664 -0.237 1.00 55.38 80 GLU A C 1
ATOM 576 O O . GLU A 1 80 ? 24.015 -14.483 -0.601 1.00 55.38 80 GLU A O 1
ATOM 581 N N . GLY A 1 81 ? 23.311 -12.369 -0.547 1.00 54.59 81 GLY A N 1
ATOM 582 C CA . GLY A 1 81 ? 24.462 -11.856 -1.308 1.00 54.59 81 GLY A CA 1
ATOM 583 C C . GLY A 1 81 ? 24.588 -12.420 -2.732 1.00 54.59 81 GLY A C 1
ATOM 584 O O . GLY A 1 81 ? 25.579 -12.155 -3.413 1.00 54.59 81 GLY A O 1
ATOM 585 N N . ALA A 1 82 ? 23.595 -13.181 -3.201 1.00 50.66 82 ALA A N 1
ATOM 586 C CA . ALA A 1 82 ? 23.510 -13.616 -4.583 1.00 50.66 82 ALA A CA 1
ATOM 587 C C . ALA A 1 82 ? 23.346 -12.382 -5.487 1.00 50.66 82 ALA A C 1
ATOM 589 O O . ALA A 1 82 ? 22.638 -11.447 -5.097 1.00 50.66 82 ALA A O 1
ATOM 590 N N . PRO A 1 83 ? 23.963 -12.353 -6.686 1.00 51.19 83 PRO A N 1
ATOM 591 C CA . PRO A 1 83 ? 23.644 -11.350 -7.690 1.00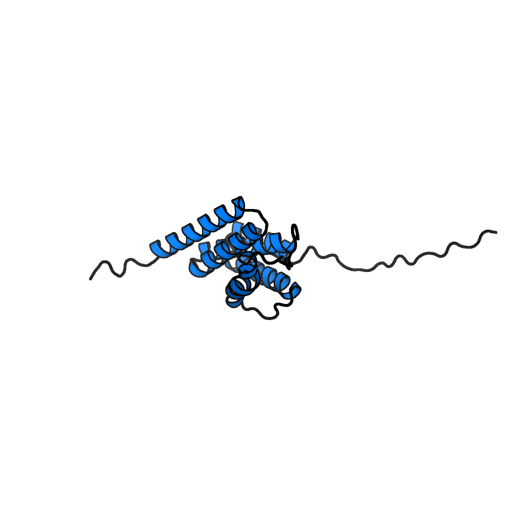 51.19 83 PRO A CA 1
ATOM 592 C C . PRO A 1 83 ? 22.150 -11.465 -7.970 1.00 51.19 83 PRO A C 1
ATOM 594 O O . PRO A 1 83 ? 21.680 -12.416 -8.593 1.00 51.19 83 PRO A O 1
ATOM 597 N N . VAL A 1 84 ? 21.392 -10.532 -7.399 1.00 52.78 84 VAL A N 1
ATOM 598 C CA . VAL A 1 84 ? 19.962 -10.446 -7.613 1.00 52.78 84 VAL A CA 1
ATOM 599 C C . VAL A 1 84 ? 19.837 -10.089 -9.087 1.00 52.78 84 VAL A C 1
ATOM 601 O O . VAL A 1 84 ? 20.122 -8.955 -9.474 1.00 52.78 84 VAL A O 1
ATOM 604 N N . ASP A 1 85 ? 19.436 -11.050 -9.919 1.00 56.12 85 ASP A N 1
ATOM 605 C CA . ASP A 1 85 ? 18.646 -10.732 -11.104 1.00 56.12 85 ASP A CA 1
ATOM 606 C C . ASP A 1 85 ? 17.412 -10.022 -10.559 1.00 56.12 85 ASP A C 1
ATOM 608 O O . ASP A 1 85 ? 16.408 -10.657 -10.243 1.00 56.12 85 ASP A O 1
ATOM 612 N N . ASP A 1 86 ? 17.555 -8.723 -10.281 1.00 59.81 86 ASP A N 1
ATOM 613 C CA . ASP A 1 86 ? 16.497 -7.888 -9.756 1.00 59.81 86 ASP A CA 1
ATOM 614 C C . ASP A 1 86 ? 15.417 -7.962 -10.829 1.00 59.81 86 ASP A C 1
ATOM 616 O O . ASP A 1 86 ? 15.622 -7.418 -11.922 1.00 59.81 86 ASP A O 1
ATOM 620 N N . PRO A 1 87 ? 14.291 -8.662 -10.577 1.00 59.47 87 PRO A N 1
ATOM 621 C CA . PRO A 1 87 ? 13.256 -8.804 -11.592 1.00 59.47 87 PRO A CA 1
ATOM 622 C C . PRO A 1 87 ? 12.719 -7.423 -11.994 1.00 59.47 87 PRO A C 1
ATOM 624 O O . PRO A 1 87 ? 12.115 -7.264 -13.056 1.00 59.47 87 PRO A O 1
ATOM 627 N N . TRP A 1 88 ? 12.998 -6.404 -11.175 1.00 62.62 88 TRP A N 1
ATOM 628 C CA . TRP A 1 88 ? 12.710 -5.012 -11.438 1.00 62.62 88 TRP A CA 1
ATOM 629 C C . TRP A 1 88 ? 13.903 -4.244 -11.992 1.00 62.62 88 TRP A C 1
ATOM 631 O O . TRP A 1 88 ? 13.682 -3.302 -12.729 1.00 62.62 88 TRP A O 1
ATOM 641 N N . GLY A 1 89 ? 15.150 -4.610 -11.729 1.00 55.50 89 GLY A N 1
ATOM 642 C CA . GLY A 1 89 ? 16.320 -3.782 -12.021 1.00 55.50 89 GLY A CA 1
ATOM 643 C C . GLY A 1 89 ? 16.304 -2.397 -11.332 1.00 55.50 89 GLY A C 1
ATOM 644 O O . GLY A 1 89 ? 15.253 -1.851 -10.967 1.00 55.50 89 GLY A O 1
ATOM 645 N N . PRO A 1 90 ? 17.471 -1.747 -11.200 1.00 55.38 90 PRO A N 1
ATOM 646 C CA . PRO A 1 90 ? 17.540 -0.399 -10.651 1.00 55.38 90 PRO A CA 1
ATOM 647 C C . PRO A 1 90 ? 16.754 0.594 -11.524 1.00 55.38 90 PRO A C 1
ATOM 649 O O . PRO A 1 90 ? 16.899 0.634 -12.746 1.00 55.38 90 PRO A O 1
ATOM 652 N N . GLY A 1 91 ? 15.910 1.413 -10.888 1.00 58.44 91 GLY A N 1
ATOM 653 C CA . GLY A 1 91 ? 15.238 2.548 -11.531 1.00 58.44 91 GLY A CA 1
ATOM 654 C C . GLY A 1 91 ? 14.012 2.224 -12.392 1.00 58.44 91 GLY A C 1
ATOM 655 O O . GLY A 1 91 ? 13.536 3.106 -13.110 1.00 58.44 91 GLY A O 1
ATOM 656 N N . ARG A 1 92 ? 13.460 1.004 -12.346 1.00 70.25 92 ARG A N 1
ATOM 657 C CA . ARG A 1 92 ? 12.273 0.704 -13.154 1.00 70.25 92 ARG A CA 1
ATOM 658 C C . ARG A 1 92 ? 10.986 1.341 -12.615 1.00 70.25 92 ARG A C 1
ATOM 660 O O . ARG A 1 92 ? 10.701 1.275 -11.416 1.00 70.25 92 ARG A O 1
ATOM 667 N N . PRO A 1 93 ? 10.139 1.890 -13.507 1.00 75.25 93 PRO A N 1
ATOM 668 C CA . PRO A 1 93 ? 8.895 2.567 -13.136 1.00 75.25 93 PRO A CA 1
ATOM 669 C C . PRO A 1 93 ? 7.879 1.638 -12.455 1.00 75.25 93 PRO A C 1
ATOM 671 O O . PRO A 1 93 ? 7.017 2.111 -11.708 1.00 75.25 93 PRO A O 1
ATOM 674 N N . GLN A 1 94 ? 7.977 0.322 -12.675 1.00 83.81 94 GLN A N 1
ATOM 675 C CA . GLN A 1 94 ? 7.128 -0.659 -12.005 1.00 83.81 94 GLN A CA 1
ATOM 676 C C . GLN A 1 94 ? 7.370 -0.662 -10.491 1.00 83.81 94 GLN A C 1
ATOM 678 O O . GLN A 1 94 ? 6.415 -0.605 -9.728 1.00 83.81 94 GLN A O 1
ATOM 683 N N . ARG A 1 95 ? 8.623 -0.604 -10.034 1.00 86.19 95 ARG A N 1
ATOM 684 C CA . ARG A 1 95 ? 8.954 -0.615 -8.602 1.00 86.19 95 ARG A CA 1
ATOM 685 C C . ARG A 1 95 ? 8.332 0.559 -7.847 1.00 86.19 95 ARG A C 1
ATOM 687 O O . ARG A 1 95 ? 7.685 0.373 -6.821 1.00 86.19 95 ARG A O 1
ATOM 694 N N . VAL A 1 96 ? 8.487 1.763 -8.395 1.00 89.69 96 VAL A N 1
ATOM 695 C CA . VAL A 1 96 ? 7.903 2.988 -7.826 1.00 89.69 96 VAL A CA 1
ATOM 696 C C . VAL A 1 96 ? 6.376 2.894 -7.803 1.00 89.69 96 VAL A C 1
ATOM 698 O O . VAL A 1 96 ? 5.732 3.353 -6.861 1.00 89.69 96 VAL A O 1
ATOM 701 N N . SER A 1 97 ? 5.779 2.277 -8.825 1.00 91.56 97 SER A N 1
ATOM 702 C CA . SER A 1 97 ? 4.332 2.057 -8.878 1.00 91.56 97 SER A CA 1
ATOM 703 C C . SER A 1 97 ? 3.873 1.058 -7.812 1.00 91.56 97 SER A C 1
ATOM 705 O O . SER A 1 97 ? 2.919 1.357 -7.099 1.00 91.56 97 SER A O 1
ATOM 707 N N . LEU A 1 98 ? 4.578 -0.066 -7.642 1.00 91.69 98 LEU A N 1
ATOM 708 C CA . LEU A 1 98 ? 4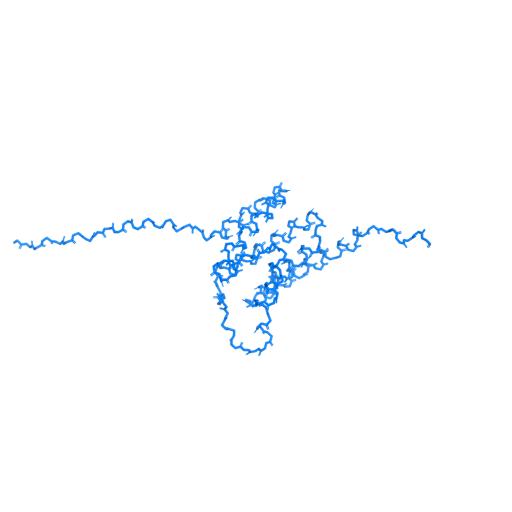.317 -1.075 -6.609 1.00 91.69 98 LEU A CA 1
ATOM 709 C C . LEU A 1 98 ? 4.396 -0.466 -5.207 1.00 91.69 98 LEU A C 1
ATOM 711 O O . LEU A 1 98 ? 3.442 -0.562 -4.440 1.00 91.69 98 LEU A O 1
ATOM 715 N N . GLN A 1 99 ? 5.491 0.235 -4.908 1.00 93.56 99 GLN A N 1
ATOM 716 C CA . GLN A 1 99 ? 5.680 0.951 -3.648 1.00 93.56 99 GLN A CA 1
ATOM 717 C C . GLN A 1 99 ? 4.509 1.900 -3.362 1.00 93.56 99 GLN A C 1
ATOM 719 O O . GLN A 1 99 ? 3.931 1.873 -2.277 1.00 93.56 99 GLN A O 1
ATOM 724 N N . ARG A 1 100 ? 4.146 2.750 -4.334 1.00 95.06 100 ARG A N 1
ATOM 725 C CA . ARG A 1 100 ? 3.063 3.728 -4.166 1.00 95.06 100 ARG A CA 1
ATOM 726 C C . ARG A 1 100 ? 1.714 3.053 -3.957 1.00 95.06 100 ARG A C 1
ATOM 728 O O . ARG A 1 100 ? 0.945 3.530 -3.133 1.00 95.06 100 ARG A O 1
ATOM 735 N N . LEU A 1 101 ? 1.417 1.990 -4.702 1.00 95.25 101 LEU A N 1
ATOM 736 C CA . LEU A 1 101 ? 0.168 1.240 -4.564 1.00 95.25 101 LEU A CA 1
ATOM 737 C C . LEU A 1 101 ? 0.060 0.600 -3.175 1.00 95.25 101 LEU A C 1
ATOM 739 O O . LEU A 1 101 ? -0.954 0.799 -2.516 1.00 95.25 101 LEU A O 1
ATOM 743 N N . LEU A 1 102 ? 1.114 -0.070 -2.699 1.00 94.69 102 LEU A N 1
ATOM 744 C CA . LEU A 1 102 ? 1.148 -0.669 -1.360 1.00 94.69 102 LEU A CA 1
ATOM 745 C C . LEU A 1 102 ? 1.002 0.388 -0.260 1.00 94.69 102 LEU A C 1
ATOM 747 O O . LEU A 1 102 ? 0.127 0.275 0.589 1.00 94.69 102 LEU A O 1
ATOM 751 N N . ALA A 1 103 ? 1.788 1.468 -0.309 1.00 96.75 103 ALA A N 1
ATOM 752 C CA . ALA A 1 103 ? 1.715 2.525 0.701 1.00 96.75 103 ALA A CA 1
ATOM 753 C C . ALA A 1 103 ? 0.324 3.188 0.755 1.00 96.75 103 ALA A C 1
ATOM 755 O O . ALA A 1 103 ? -0.202 3.468 1.831 1.00 96.75 103 ALA A O 1
ATOM 756 N N . ARG A 1 104 ? -0.301 3.415 -0.408 1.00 97.06 104 ARG A N 1
ATOM 757 C CA . ARG A 1 104 ? -1.647 4.006 -0.507 1.00 97.06 104 ARG A CA 1
ATOM 758 C C . ARG A 1 104 ? -2.727 3.049 -0.015 1.00 97.06 104 ARG A C 1
ATOM 760 O O . ARG A 1 104 ? -3.640 3.489 0.682 1.00 97.06 104 ARG A O 1
ATOM 767 N N . ARG A 1 105 ? -2.614 1.761 -0.339 1.00 96.62 105 ARG A N 1
ATOM 768 C CA . ARG A 1 105 ? -3.529 0.729 0.154 1.00 96.62 105 ARG A CA 1
ATOM 769 C C . ARG A 1 105 ? -3.425 0.589 1.671 1.00 96.62 105 ARG A C 1
ATOM 771 O O . ARG A 1 105 ? -4.450 0.650 2.343 1.00 96.62 105 ARG A O 1
ATOM 778 N N . GLY A 1 106 ? -2.204 0.573 2.209 1.00 96.00 106 GLY A N 1
ATOM 779 C CA . GLY A 1 106 ? -1.958 0.556 3.648 1.00 96.00 106 GLY A CA 1
ATOM 780 C C . GLY A 1 106 ? -2.550 1.768 4.376 1.00 96.00 106 GLY A C 1
ATOM 781 O O . GLY A 1 106 ? -3.218 1.617 5.398 1.00 96.00 106 GLY A O 1
ATOM 782 N N . ALA A 1 107 ? -2.407 2.969 3.806 1.00 97.44 107 ALA A N 1
ATOM 783 C CA . ALA A 1 107 ? -3.054 4.169 4.336 1.00 97.44 107 ALA A CA 1
ATOM 784 C C . ALA A 1 107 ? -4.592 4.063 4.318 1.00 97.44 107 ALA A C 1
ATOM 786 O O . ALA A 1 107 ? -5.246 4.382 5.312 1.00 97.44 107 ALA A O 1
ATOM 787 N N . ALA A 1 108 ? -5.183 3.571 3.222 1.00 97.25 108 ALA A N 1
ATOM 788 C CA . ALA A 1 108 ? -6.630 3.372 3.126 1.00 97.25 108 ALA A CA 1
ATOM 789 C C . ALA A 1 108 ? -7.138 2.353 4.161 1.00 97.25 108 ALA A C 1
ATOM 791 O O . ALA A 1 108 ? -8.140 2.603 4.831 1.00 97.25 108 ALA A O 1
ATOM 792 N N . PHE A 1 109 ? -6.429 1.235 4.340 1.00 96.31 109 PHE A N 1
ATOM 793 C C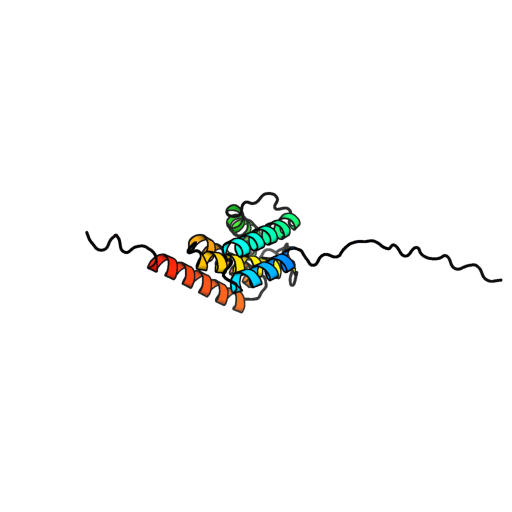A . PHE A 1 109 ? -6.747 0.232 5.355 1.00 96.31 109 PHE A CA 1
ATOM 794 C C . PHE A 1 109 ? -6.667 0.793 6.778 1.00 96.31 109 PHE A C 1
ATOM 796 O O . PHE A 1 109 ? -7.552 0.512 7.587 1.00 96.31 109 PHE A O 1
ATOM 803 N N . SER A 1 110 ? -5.679 1.646 7.071 1.00 96.69 110 SER A N 1
ATOM 804 C CA . SER A 1 110 ? -5.562 2.310 8.375 1.00 96.69 110 SER A CA 1
ATOM 805 C C . SER A 1 110 ? -6.801 3.157 8.694 1.00 96.69 110 SER A C 1
ATOM 807 O O . SER A 1 110 ? -7.362 3.041 9.786 1.00 96.69 110 SER A O 1
ATOM 809 N N . HIS A 1 111 ? -7.302 3.926 7.721 1.00 96.62 111 HIS A N 1
ATOM 810 C CA . HIS A 1 111 ? -8.538 4.702 7.878 1.00 96.62 111 HIS A CA 1
ATOM 811 C C . HIS A 1 111 ? -9.787 3.830 8.068 1.00 96.62 111 HIS A C 1
ATOM 813 O O . HIS A 1 111 ? -10.700 4.217 8.795 1.00 96.62 111 HIS A O 1
ATOM 819 N N . MET A 1 112 ? -9.819 2.639 7.466 1.00 96.44 112 MET A N 1
ATOM 820 C CA . MET A 1 112 ? -10.903 1.664 7.633 1.00 96.44 112 MET A CA 1
ATOM 821 C C . MET A 1 112 ? -10.754 0.785 8.886 1.00 96.44 112 MET A C 1
ATOM 823 O O . MET A 1 112 ? -11.556 -0.123 9.084 1.00 96.44 112 MET A O 1
ATOM 827 N N . ARG A 1 113 ? -9.751 1.046 9.740 1.00 96.31 113 ARG A N 1
ATOM 828 C CA . ARG A 1 113 ? -9.415 0.252 10.939 1.00 96.31 113 ARG A CA 1
ATOM 829 C C . ARG A 1 113 ? -9.042 -1.207 10.651 1.00 96.31 113 ARG A C 1
ATOM 831 O O . ARG A 1 113 ? -9.055 -2.045 11.549 1.00 96.31 113 ARG A O 1
ATOM 838 N N . LEU A 1 114 ? -8.639 -1.503 9.418 1.00 94.38 114 LEU A N 1
ATOM 839 C CA . LEU A 1 114 ? -8.064 -2.787 9.016 1.00 94.38 114 LEU A CA 1
ATOM 840 C C . LEU A 1 114 ? -6.555 -2.764 9.295 1.00 94.38 114 LEU A C 1
ATOM 842 O O . LEU A 1 114 ? -5.722 -2.759 8.392 1.00 94.38 114 LEU A O 1
ATOM 846 N N . TYR A 1 115 ? -6.192 -2.652 10.577 1.00 94.81 115 TYR A N 1
ATOM 847 C CA . TYR A 1 115 ? -4.817 -2.347 10.985 1.00 94.81 115 TYR A CA 1
ATOM 848 C C . TYR A 1 115 ? -3.806 -3.454 10.647 1.00 94.81 115 TYR A C 1
ATOM 850 O O . TYR A 1 115 ? -2.641 -3.151 10.391 1.00 94.81 115 TYR A O 1
ATOM 858 N N . GLY A 1 116 ? -4.240 -4.719 10.622 1.00 91.31 116 GLY A N 1
ATOM 859 C CA . GLY A 1 116 ? -3.394 -5.850 10.226 1.00 91.31 116 GLY A CA 1
ATOM 860 C C . GLY A 1 116 ? -2.928 -5.725 8.775 1.00 91.31 116 GLY A C 1
ATOM 861 O O . GLY A 1 116 ? -1.725 -5.676 8.515 1.00 91.31 116 GLY A O 1
ATOM 862 N N . ASP A 1 117 ? -3.883 -5.568 7.857 1.00 91.94 117 ASP A N 1
ATOM 863 C CA . ASP A 1 117 ? -3.616 -5.401 6.423 1.00 91.94 117 ASP A CA 1
ATOM 864 C C . ASP A 1 117 ? -2.821 -4.122 6.144 1.00 91.94 117 ASP A C 1
ATOM 866 O O . ASP A 1 117 ? -1.861 -4.124 5.373 1.00 91.94 117 ASP A O 1
ATOM 870 N N . ALA A 1 118 ? -3.164 -3.031 6.838 1.00 94.88 118 ALA A N 1
ATOM 871 C CA . ALA A 1 118 ? -2.449 -1.767 6.732 1.00 94.88 118 ALA A CA 1
ATOM 872 C C . ALA A 1 118 ? -0.959 -1.900 7.085 1.00 94.88 118 ALA A C 1
ATOM 874 O O . ALA A 1 118 ? -0.094 -1.430 6.342 1.00 94.88 118 ALA A O 1
ATOM 875 N N . ALA A 1 119 ? -0.645 -2.556 8.206 1.00 93.88 119 ALA A N 1
ATOM 876 C CA . ALA A 1 119 ? 0.733 -2.748 8.644 1.00 93.88 119 ALA A CA 1
ATOM 877 C C . ALA A 1 119 ? 1.511 -3.693 7.713 1.00 93.88 119 ALA A C 1
ATOM 879 O O . ALA A 1 119 ? 2.702 -3.466 7.474 1.00 93.88 119 ALA A O 1
ATOM 880 N N . ALA A 1 120 ? 0.857 -4.729 7.178 1.00 90.62 120 ALA A N 1
ATOM 881 C CA . ALA A 1 120 ? 1.457 -5.644 6.209 1.00 90.62 120 ALA A CA 1
ATOM 882 C C . ALA A 1 120 ? 1.843 -4.913 4.911 1.00 90.62 120 ALA A C 1
ATOM 884 O O . ALA A 1 120 ? 2.984 -5.022 4.453 1.00 90.62 120 ALA A O 1
ATOM 885 N N . ASP A 1 121 ? 0.945 -4.086 4.373 1.00 93.19 121 ASP A N 1
ATOM 886 C CA . ASP A 1 121 ? 1.193 -3.290 3.168 1.00 93.19 121 ASP A CA 1
ATOM 887 C C . ASP A 1 121 ? 2.329 -2.281 3.344 1.00 93.19 121 ASP A C 1
ATOM 889 O O . ASP A 1 121 ? 3.212 -2.181 2.489 1.00 93.19 121 ASP A O 1
ATOM 893 N N . LEU A 1 122 ? 2.340 -1.551 4.462 1.00 94.94 122 LEU A N 1
ATOM 894 C CA . LEU A 1 122 ? 3.380 -0.562 4.759 1.00 94.94 122 LEU A CA 1
ATOM 895 C C . LEU A 1 122 ? 4.750 -1.220 4.975 1.00 94.94 122 LEU A C 1
ATOM 897 O O . LEU A 1 122 ? 5.762 -0.705 4.497 1.00 94.94 122 LEU A O 1
ATOM 901 N N . THR A 1 123 ? 4.784 -2.389 5.624 1.00 92.38 123 THR A N 1
ATOM 902 C CA . THR A 1 123 ? 6.017 -3.179 5.789 1.00 92.38 123 THR A CA 1
ATOM 903 C C . THR A 1 123 ? 6.549 -3.628 4.430 1.00 92.38 123 THR A C 1
ATOM 905 O O . THR A 1 123 ? 7.714 -3.387 4.116 1.00 92.38 123 THR A O 1
ATOM 908 N N . THR A 1 124 ? 5.674 -4.174 3.584 1.00 89.88 124 THR A N 1
ATOM 909 C CA . THR A 1 124 ? 6.027 -4.614 2.230 1.00 89.88 124 THR A CA 1
ATOM 910 C C . THR A 1 124 ? 6.535 -3.441 1.385 1.00 89.88 124 THR A C 1
ATOM 912 O O . THR A 1 124 ? 7.566 -3.536 0.718 1.00 89.88 124 THR A O 1
ATOM 915 N N . ALA A 1 125 ? 5.863 -2.286 1.446 1.00 92.81 125 ALA A N 1
ATOM 916 C CA . ALA A 1 125 ? 6.290 -1.074 0.751 1.00 92.81 125 ALA A CA 1
ATOM 917 C C . ALA A 1 125 ? 7.679 -0.605 1.213 1.00 92.81 125 ALA A C 1
ATOM 919 O O . ALA A 1 125 ? 8.505 -0.223 0.383 1.00 92.81 125 ALA A O 1
ATOM 920 N N . ALA A 1 126 ? 7.964 -0.665 2.518 1.00 92.25 126 ALA A N 1
ATOM 921 C CA . ALA A 1 126 ? 9.271 -0.313 3.061 1.00 92.25 126 ALA A CA 1
ATOM 922 C C . ALA A 1 126 ? 10.387 -1.228 2.543 1.00 92.25 126 ALA A C 1
ATOM 924 O O . ALA A 1 126 ? 11.492 -0.773 2.247 1.00 92.25 126 ALA A O 1
ATOM 925 N N . GLU A 1 127 ? 10.116 -2.522 2.423 1.00 89.00 127 GLU A N 1
ATOM 926 C CA . GLU A 1 127 ? 11.086 -3.491 1.917 1.00 89.00 127 GLU A CA 1
ATOM 927 C C . GLU A 1 127 ? 11.335 -3.323 0.411 1.00 89.00 127 GLU A C 1
ATOM 929 O O . GLU A 1 127 ? 12.477 -3.438 -0.052 1.00 89.00 127 GLU A O 1
ATOM 934 N N . VAL A 1 128 ? 10.302 -2.933 -0.344 1.00 88.50 128 VAL A N 1
ATOM 935 C CA . VAL A 1 128 ? 10.436 -2.505 -1.744 1.00 88.50 128 VAL A CA 1
ATOM 936 C C . VAL A 1 128 ? 11.270 -1.222 -1.863 1.00 88.50 128 VAL A C 1
ATOM 938 O O . VAL A 1 128 ? 12.038 -1.110 -2.816 1.00 88.50 128 VAL A O 1
ATOM 941 N N . CYS A 1 129 ? 11.192 -0.268 -0.930 1.00 90.00 129 CYS A N 1
ATOM 942 C CA . CYS A 1 129 ? 12.083 0.906 -0.926 1.00 90.00 129 CYS A CA 1
ATOM 943 C C . CYS A 1 129 ? 13.537 0.519 -0.637 1.00 90.00 129 CYS A C 1
ATOM 945 O O . CYS A 1 129 ? 14.443 0.877 -1.390 1.00 90.00 129 CYS A O 1
ATOM 947 N N . ARG A 1 130 ? 13.747 -0.265 0.427 1.00 88.81 130 ARG A N 1
ATOM 948 C CA . ARG A 1 130 ? 15.077 -0.682 0.886 1.00 88.81 130 ARG A CA 1
ATOM 949 C C . ARG A 1 130 ? 15.843 -1.430 -0.191 1.00 88.81 130 ARG A C 1
ATOM 951 O O . ARG A 1 130 ? 16.990 -1.107 -0.470 1.00 88.81 130 ARG A O 1
ATOM 958 N N . SER A 1 131 ? 15.207 -2.401 -0.846 1.00 84.19 131 SER A N 1
ATOM 959 C CA . SER A 1 131 ? 15.864 -3.159 -1.919 1.00 84.19 131 SER A CA 1
ATOM 960 C C . SER A 1 131 ? 16.204 -2.293 -3.148 1.00 84.19 131 SER A C 1
ATOM 962 O O . SER A 1 131 ? 16.748 -2.798 -4.123 1.00 84.19 131 SER A O 1
ATOM 964 N N . GLY A 1 132 ? 15.816 -1.010 -3.156 1.00 84.69 132 GLY A N 1
ATOM 965 C CA . GLY A 1 132 ? 16.078 -0.042 -4.221 1.00 84.69 132 GLY A CA 1
ATOM 966 C C . GLY A 1 132 ? 17.082 1.019 -3.836 1.00 84.69 132 GLY A C 1
ATOM 967 O O . GLY A 1 132 ? 17.302 1.932 -4.625 1.00 84.69 132 GLY A O 1
ATOM 968 N N . GLY A 1 133 ? 17.665 0.901 -2.642 1.00 86.88 133 GLY A N 1
ATOM 969 C CA . GLY A 1 133 ? 18.590 1.878 -2.085 1.00 86.88 133 GLY A CA 1
ATOM 970 C C . GLY A 1 133 ? 17.914 3.126 -1.518 1.00 86.88 133 GLY A C 1
ATOM 971 O O . GLY A 1 133 ? 18.612 4.085 -1.209 1.00 86.88 133 GLY A O 1
ATOM 972 N N . ASP A 1 134 ? 16.583 3.147 -1.373 1.00 90.38 134 ASP A N 1
ATOM 973 C CA . ASP A 1 134 ? 15.866 4.262 -0.740 1.00 90.38 134 ASP A CA 1
ATOM 974 C C . ASP A 1 134 ? 15.601 3.967 0.746 1.00 90.38 134 ASP A C 1
ATOM 976 O O . ASP A 1 134 ? 14.472 3.715 1.182 1.00 90.38 134 ASP A O 1
ATOM 980 N N . ASP A 1 135 ? 16.679 3.950 1.535 1.00 91.19 135 ASP A N 1
ATOM 981 C CA . ASP A 1 135 ? 16.636 3.624 2.967 1.00 91.19 135 ASP A CA 1
ATOM 982 C C . ASP A 1 135 ? 15.854 4.654 3.791 1.00 91.19 135 ASP A C 1
ATOM 984 O O . ASP A 1 135 ? 15.196 4.296 4.770 1.00 91.19 135 ASP A O 1
ATOM 988 N N . SER A 1 136 ? 15.881 5.924 3.376 1.00 95.38 136 SER A N 1
ATOM 989 C CA . SER A 1 136 ? 15.142 7.005 4.036 1.00 95.38 136 SER A CA 1
ATOM 990 C C . SER A 1 136 ? 13.634 6.771 3.934 1.00 95.38 136 SER A C 1
ATOM 992 O O . SER A 1 136 ? 12.926 6.724 4.946 1.00 95.38 136 SER A O 1
ATOM 994 N N . GLN A 1 137 ? 13.138 6.520 2.719 1.00 94.50 137 GLN A N 1
ATOM 995 C CA . GLN A 1 137 ? 11.725 6.225 2.511 1.00 94.50 137 GLN A CA 1
ATOM 996 C C . GLN A 1 137 ? 11.320 4.892 3.157 1.00 94.50 137 GLN A C 1
ATOM 998 O O . GLN A 1 137 ? 10.207 4.772 3.675 1.00 94.50 137 GLN A O 1
ATOM 1003 N N . ALA A 1 138 ? 12.210 3.893 3.158 1.00 94.19 138 ALA A N 1
ATOM 1004 C CA . ALA A 1 138 ? 11.981 2.625 3.848 1.00 94.19 138 ALA A CA 1
ATOM 1005 C C . ALA A 1 138 ? 11.799 2.813 5.364 1.00 94.19 138 ALA A C 1
ATOM 1007 O O . ALA A 1 138 ? 10.911 2.197 5.957 1.00 94.19 138 ALA A O 1
ATOM 1008 N N . ALA A 1 139 ? 12.615 3.662 5.996 1.00 95.44 139 ALA A N 1
ATOM 1009 C CA . ALA A 1 139 ? 12.506 3.972 7.419 1.00 95.44 139 ALA A CA 1
ATOM 1010 C C . ALA A 1 139 ? 11.178 4.671 7.750 1.00 95.44 139 ALA A C 1
ATOM 1012 O O . ALA A 1 139 ? 10.494 4.255 8.684 1.00 95.44 139 ALA A O 1
ATOM 1013 N N . SER A 1 140 ? 10.769 5.655 6.940 1.00 97.19 140 SER A N 1
ATOM 1014 C CA . SER A 1 140 ? 9.482 6.346 7.114 1.00 97.19 140 SER A CA 1
ATOM 1015 C C . SER A 1 140 ? 8.296 5.378 7.047 1.00 97.19 140 SER A C 1
ATOM 1017 O O . SER A 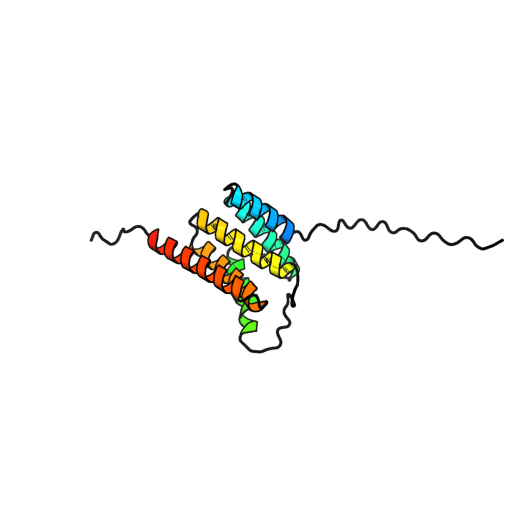1 140 ? 7.441 5.390 7.926 1.00 97.19 140 SER A O 1
ATOM 1019 N N . LEU A 1 141 ? 8.257 4.493 6.045 1.00 96.31 141 LEU A N 1
ATOM 1020 C CA . LEU A 1 141 ? 7.163 3.524 5.892 1.00 96.31 141 LEU A CA 1
ATOM 1021 C C . LEU A 1 141 ? 7.118 2.491 7.031 1.00 96.31 141 LEU A C 1
ATOM 1023 O O . LEU A 1 141 ? 6.038 2.046 7.416 1.00 96.31 141 LEU A O 1
ATOM 1027 N N . ARG A 1 142 ? 8.272 2.123 7.603 1.00 96.50 142 ARG A N 1
ATOM 1028 C CA . ARG A 1 142 ? 8.332 1.264 8.800 1.00 96.50 142 ARG A CA 1
ATOM 1029 C C . ARG A 1 142 ? 7.754 1.957 10.021 1.00 96.50 142 ARG A C 1
ATOM 1031 O O . ARG A 1 142 ? 6.963 1.348 10.731 1.00 96.50 142 ARG A O 1
ATOM 1038 N N . GLN A 1 143 ? 8.102 3.224 10.222 1.00 97.56 143 GLN A N 1
ATOM 1039 C CA . GLN A 1 143 ? 7.535 4.021 11.303 1.00 97.56 143 GLN A CA 1
ATOM 1040 C C . GLN A 1 143 ? 6.010 4.136 11.168 1.00 97.56 143 GLN A C 1
ATOM 1042 O O . GLN A 1 143 ? 5.296 3.988 12.160 1.00 97.56 143 GLN A O 1
ATOM 1047 N N . ASP A 1 144 ? 5.500 4.332 9.948 1.00 97.31 144 ASP A N 1
ATOM 1048 C CA . ASP A 1 144 ? 4.058 4.329 9.688 1.00 97.31 144 ASP A CA 1
ATOM 1049 C C . ASP A 1 144 ? 3.428 2.964 10.011 1.00 97.31 144 ASP A C 1
ATOM 1051 O O . ASP A 1 144 ? 2.382 2.907 10.660 1.00 97.31 144 ASP A O 1
ATOM 1055 N N . ALA A 1 145 ? 4.073 1.855 9.629 1.00 96.25 145 ALA A N 1
ATOM 1056 C CA . ALA A 1 145 ? 3.607 0.506 9.960 1.00 96.25 145 ALA A CA 1
ATOM 1057 C C . ALA A 1 145 ? 3.547 0.270 11.480 1.00 96.25 145 ALA A C 1
ATOM 1059 O O . ALA A 1 145 ? 2.560 -0.270 11.984 1.00 96.25 145 ALA A O 1
ATOM 1060 N N . ASP A 1 146 ? 4.566 0.702 12.224 1.00 97.38 146 ASP A N 1
ATOM 1061 C CA . ASP A 1 146 ? 4.613 0.579 13.684 1.00 97.38 146 ASP A CA 1
ATOM 1062 C C . ASP A 1 146 ? 3.539 1.434 14.357 1.00 97.38 146 ASP A C 1
ATOM 1064 O O . ASP A 1 146 ? 2.859 0.973 15.276 1.00 97.38 146 ASP A O 1
ATOM 1068 N N . ARG A 1 147 ? 3.293 2.641 13.839 1.00 97.88 147 ARG A N 1
ATOM 1069 C CA . ARG A 1 147 ? 2.200 3.498 14.306 1.00 97.88 147 ARG A CA 1
ATOM 1070 C C . ARG A 1 147 ? 0.837 2.841 14.106 1.00 97.88 147 ARG A C 1
ATOM 1072 O O . ARG A 1 147 ? 0.000 2.877 15.003 1.00 97.88 147 ARG A O 1
ATOM 1079 N N . VAL A 1 148 ? 0.613 2.214 12.953 1.00 96.81 148 VAL A N 1
ATOM 1080 C CA . VAL A 1 148 ? -0.618 1.460 12.674 1.00 96.81 148 VAL A CA 1
ATOM 1081 C C . VAL A 1 148 ? -0.778 0.277 13.635 1.00 96.81 148 VAL A C 1
ATOM 1083 O O . VAL A 1 148 ? -1.881 0.043 14.129 1.00 96.81 148 VAL A O 1
ATOM 1086 N N . ARG A 1 149 ? 0.307 -0.442 13.958 1.00 96.12 149 ARG A N 1
ATOM 1087 C CA . ARG A 1 149 ? 0.283 -1.529 14.955 1.00 96.12 149 ARG A CA 1
ATOM 1088 C C . ARG A 1 149 ? -0.054 -1.018 16.353 1.00 96.12 149 ARG A C 1
ATOM 1090 O O . ARG A 1 149 ? -0.834 -1.660 17.051 1.00 96.12 149 ARG A O 1
ATOM 1097 N N . GLN A 1 150 ? 0.488 0.132 16.747 1.00 96.19 150 GLN A N 1
ATOM 1098 C CA . GLN A 1 150 ? 0.161 0.761 18.025 1.00 96.19 150 GLN A CA 1
ATOM 1099 C C . GLN A 1 150 ? -1.325 1.141 18.090 1.00 96.19 150 GLN A C 1
ATOM 1101 O O . GLN A 1 150 ? -2.003 0.786 19.050 1.00 96.19 150 GLN A O 1
ATOM 1106 N N . LEU A 1 151 ? -1.864 1.765 17.035 1.00 95.25 151 LEU A N 1
ATOM 1107 C CA . LEU A 1 151 ? -3.299 2.061 16.944 1.00 95.25 151 LEU A CA 1
ATOM 1108 C C . LEU A 1 151 ? -4.154 0.792 17.052 1.00 95.25 151 LEU A C 1
ATOM 1110 O O . LEU A 1 151 ? -5.211 0.819 17.674 1.00 95.25 151 LEU A O 1
ATOM 1114 N N . ALA A 1 152 ? -3.692 -0.331 16.496 1.00 94.56 152 ALA A N 1
ATOM 1115 C CA . ALA A 1 152 ? -4.370 -1.616 16.642 1.00 94.56 152 ALA A CA 1
ATOM 1116 C C . ALA A 1 152 ? -4.416 -2.097 18.100 1.00 94.56 152 ALA A C 1
ATOM 1118 O O . ALA A 1 152 ? -5.432 -2.641 18.522 1.00 94.56 152 ALA A O 1
ATOM 1119 N N . GLN A 1 153 ? -3.334 -1.906 18.864 1.00 93.94 153 GLN A N 1
ATOM 1120 C CA . GLN A 1 153 ? -3.277 -2.248 20.290 1.00 93.94 153 GLN A CA 1
ATOM 1121 C C . GLN A 1 153 ? -4.190 -1.341 21.119 1.00 93.94 153 GLN A C 1
ATOM 1123 O O . GLN A 1 153 ? -4.904 -1.829 21.987 1.00 93.94 153 GLN A O 1
ATOM 1128 N N . GLU A 1 154 ? -4.208 -0.041 20.822 1.00 94.00 154 GLU A N 1
ATOM 1129 C CA . GLU A 1 154 ? -5.060 0.942 21.502 1.00 94.00 154 GLU A CA 1
ATOM 1130 C C . GLU A 1 154 ? -6.550 0.748 21.193 1.00 94.00 154 GLU A C 1
ATOM 1132 O O . GLU A 1 154 ? -7.400 0.996 22.046 1.00 94.00 154 GLU A O 1
ATOM 1137 N N . ALA A 1 155 ? -6.872 0.296 19.978 1.00 91.56 155 ALA A N 1
ATOM 1138 C CA . ALA A 1 155 ? -8.236 0.013 19.549 1.00 91.56 155 ALA A CA 1
ATOM 1139 C C . ALA A 1 155 ? -8.777 -1.322 20.076 1.00 91.56 155 ALA A C 1
ATOM 1141 O O . ALA A 1 155 ? -9.984 -1.555 19.958 1.00 91.56 155 ALA A O 1
ATOM 1142 N N . ARG A 1 156 ? -7.929 -2.202 20.640 1.00 89.56 156 ARG A N 1
ATOM 1143 C CA . ARG A 1 156 ? -8.427 -3.405 21.313 1.00 89.56 156 ARG A CA 1
ATOM 1144 C C . ARG A 1 156 ? -9.283 -2.955 22.496 1.00 89.56 156 ARG A C 1
ATOM 1146 O O . ARG A 1 156 ? -8.795 -2.195 23.336 1.00 89.56 156 ARG A O 1
ATOM 1153 N N . PRO A 1 157 ? -10.559 -3.366 22.549 1.00 80.31 157 PRO A N 1
ATOM 1154 C CA . PRO A 1 157 ? -11.426 -2.973 23.642 1.00 80.31 157 PRO A CA 1
ATOM 1155 C C . PRO A 1 157 ? -10.777 -3.419 24.956 1.00 80.31 157 PRO A C 1
ATOM 1157 O O . PRO A 1 157 ? -10.235 -4.520 25.046 1.00 80.31 157 PRO A O 1
ATOM 1160 N N . ARG A 1 158 ? -10.787 -2.542 25.970 1.00 70.69 158 ARG A N 1
ATOM 1161 C CA . ARG A 1 158 ? -10.254 -2.813 27.321 1.00 70.69 158 ARG A CA 1
ATOM 1162 C C . ARG A 1 158 ? -11.146 -3.798 28.092 1.00 70.69 158 ARG A C 1
ATOM 1164 O O . ARG A 1 158 ? -11.447 -3.580 29.261 1.00 70.69 158 ARG A O 1
ATOM 1171 N N . GLU A 1 159 ? -11.625 -4.837 27.422 1.00 55.81 159 GLU A N 1
ATOM 1172 C CA . GLU A 1 159 ? -12.591 -5.799 27.954 1.00 55.81 159 GLU A CA 1
ATOM 1173 C C . GLU A 1 159 ? -11.989 -6.702 29.040 1.00 55.81 159 GLU A C 1
ATOM 1175 O O . GLU A 1 159 ? -12.737 -7.284 29.810 1.00 55.81 159 GLU A O 1
ATOM 1180 N N . GLU A 1 160 ? -10.663 -6.734 29.205 1.00 58.00 160 GLU A N 1
ATOM 1181 C CA . GLU A 1 160 ? -9.984 -7.582 30.202 1.00 58.00 160 GLU A CA 1
ATOM 1182 C C . GLU A 1 160 ? -9.544 -6.855 31.490 1.00 58.00 160 GLU A C 1
ATOM 1184 O O . GLU A 1 160 ? -8.833 -7.427 32.306 1.00 58.00 160 GLU A O 1
ATOM 1189 N N . SER A 1 161 ? -9.914 -5.588 31.715 1.00 58.91 161 SER A N 1
ATOM 1190 C CA . SER A 1 161 ? -9.519 -4.864 32.947 1.00 58.91 161 SER A CA 1
ATOM 1191 C C . SER A 1 161 ? -10.608 -4.803 34.026 1.00 58.91 161 SER A C 1
ATOM 1193 O O . SER A 1 161 ? -10.525 -3.956 34.916 1.00 58.91 161 SER A O 1
ATOM 1195 N N . ALA A 1 162 ? -11.635 -5.654 33.944 1.00 59.56 162 ALA A N 1
ATOM 1196 C CA . ALA A 1 162 ? -12.779 -5.642 34.860 1.00 59.56 162 ALA A CA 1
ATOM 1197 C C . ALA A 1 162 ? -13.184 -7.031 35.404 1.00 59.56 162 ALA A C 1
ATOM 1199 O O . ALA A 1 162 ? -14.338 -7.192 35.802 1.00 59.56 162 ALA A O 1
ATOM 1200 N N . GLU A 1 163 ? -12.261 -7.999 35.450 1.00 58.00 163 GLU A N 1
ATOM 1201 C CA . GLU A 1 163 ? -12.428 -9.254 36.212 1.00 58.00 163 GLU A CA 1
ATOM 1202 C C . GLU A 1 163 ? -11.530 -9.297 37.453 1.00 58.00 163 GLU A C 1
ATOM 1204 O O . GLU A 1 163 ? -10.346 -8.894 37.354 1.00 58.00 163 GLU A O 1
#

Mean predicted aligned error: 9.53 Å

Organism: NCBI:txid582737

Secondary structure (DSSP, 8-state):
--------------------HHHHHHHHHHHHHHHT-HHHHHHHHHHHHHHHHHTTT-TT--HHHHHHHIIIIISGGGSS------SS-TT-HHHHHHHHHHHHHHHHHHHTT-HHHHHHHHHHHHHHHHTTT-HHHHHHHHHHHHHHHHHHHHTS--TTS--

InterPro domains:
  IPR011990 Tetratricopeptide-like helical domain superfamily [G3DSA:1.25.40.10] (19-163)
  IPR011990 Tetratricopeptide-like helical domain superfamily [SSF48452] (22-128)
  IPR052004 Axonemal Dynein Assembly Factor 4 [PTHR46492] (22-160)

Sequence (163 aa):
RPPLRGGRPRGRGGGLHGAPLPAALSNRAAARLRTGDFQESVKDCNEGLVCLLEGLGAPGLSSEGLGEWVGQRLLPRAAEGAPVDDPWGPGRPQRVSLQRLLARRGAAFSHMRLYGDAAADLTTAAEVCRSGGDDSQAASLRQDADRVRQLAQEARPREESAE

pLDDT: mean 79.46, std 18.32, range [41.34, 97.88]

Nearest PDB structures (foldseek):
  8uc6-assembly1_C  TM=3.302E-01  e=2.910E-01  Homo sapiens
  7nfx-assembly1_u  TM=4.127E-01  e=2.267E+00  Homo sapiens
  4p3f-assembly1_A  TM=4.975E-01  e=4.956E+00  Homo sapiens
  7obr-assembly1_u  TM=4.138E-01  e=3.040E+00  Canis lupus familiaris
  6r6g-assembly1_AI  TM=4.084E-01  e=4.076E+00  Canis lupus familiaris

Foldseek 3Di:
DDDDDDDDPPPPPPDPPPDLLLVVLLVVLVVCVVVLVLVSSLVSLVVSLQSLVVVVVPPDQDLVNSLVCLVPPQFPVVPPPPPPPNSQPAPRPSLVSLLSSLQSNLSSCLSVLVLVSSLSSLQSSLSSCVVNVNNVSSVVSNVVSVVSVVVNVVPPPPPPPPD